Protein AF-A0A957Z4E3-F1 (afdb_monomer_lite)

Sequence (63 aa):
MNRILSLRELGQSIWLDFIERSMIQKATLQKLVDDAVAGVTSNPTIFQHAIPQSNAYSHHCSR

Structure (mm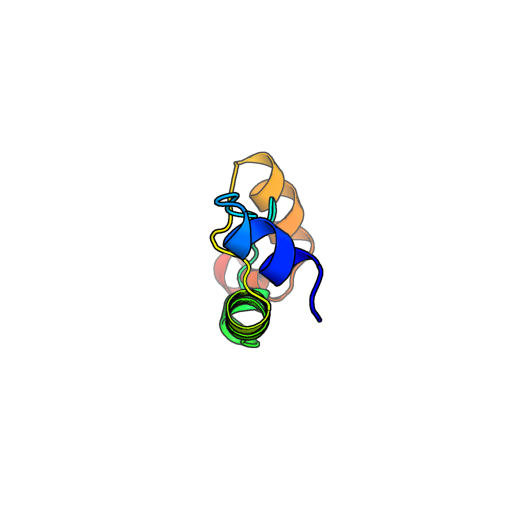CIF, N/CA/C/O backbone):
data_AF-A0A957Z4E3-F1
#
_entry.id   AF-A0A957Z4E3-F1
#
loop_
_atom_site.group_PDB
_atom_site.id
_atom_site.type_symbol
_atom_site.label_atom_id
_atom_site.label_alt_id
_atom_site.label_comp_id
_atom_site.label_asym_id
_atom_site.label_entity_id
_atom_site.label_seq_id
_atom_site.pdbx_PDB_ins_code
_atom_site.Cartn_x
_atom_site.Cartn_y
_atom_site.Cartn_z
_atom_site.occupancy
_atom_site.B_iso_or_equiv
_atom_site.auth_seq_id
_atom_site.auth_comp_id
_atom_site.auth_asym_id
_atom_site.auth_atom_id
_atom_site.pdbx_PDB_model_num
ATOM 1 N N . MET A 1 1 ? -17.618 -4.780 11.855 1.00 60.66 1 MET A N 1
ATOM 2 C CA . MET A 1 1 ? -16.776 -3.624 12.226 1.00 60.66 1 MET A CA 1
ATOM 3 C C . MET A 1 1 ? -15.349 -3.924 11.792 1.00 60.66 1 MET A C 1
ATOM 5 O O . MET A 1 1 ? -14.840 -4.983 12.144 1.00 60.66 1 MET A O 1
ATOM 9 N N . ASN A 1 2 ? -14.759 -3.085 10.937 1.00 84.62 2 ASN A N 1
ATOM 10 C CA . ASN A 1 2 ? -13.381 -3.252 10.463 1.00 84.62 2 ASN A CA 1
ATOM 11 C C . ASN A 1 2 ? -12.416 -2.958 11.627 1.00 84.62 2 ASN A C 1
ATOM 13 O O . ASN A 1 2 ? -12.549 -1.931 12.287 1.00 84.62 2 ASN A O 1
ATOM 17 N N . ARG A 1 3 ? -11.453 -3.852 11.886 1.00 92.56 3 ARG A N 1
ATOM 18 C CA . ARG A 1 3 ? -10.486 -3.702 12.990 1.00 92.56 3 ARG A CA 1
ATOM 19 C C . ARG A 1 3 ? -9.635 -2.434 12.854 1.00 92.56 3 ARG A C 1
ATOM 21 O O . ARG A 1 3 ? -9.294 -1.830 13.863 1.00 92.56 3 ARG A O 1
ATOM 28 N N . ILE A 1 4 ? -9.331 -2.019 11.623 1.00 93.12 4 ILE A N 1
ATOM 29 C CA . ILE A 1 4 ? -8.590 -0.785 11.333 1.00 93.12 4 ILE A CA 1
ATOM 30 C C . ILE A 1 4 ? -9.411 0.440 11.752 1.00 93.12 4 ILE A C 1
ATOM 32 O O . ILE A 1 4 ? -8.878 1.342 12.394 1.00 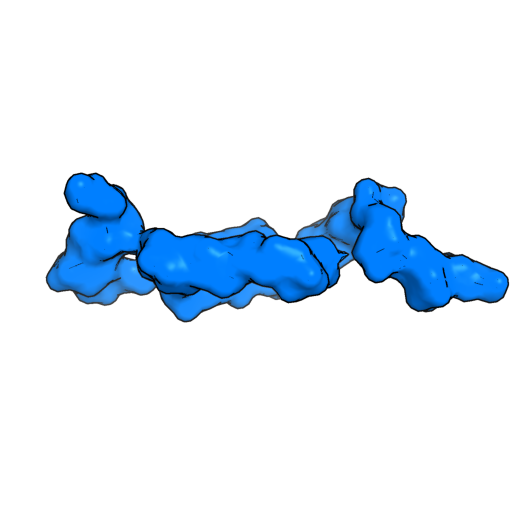93.12 4 ILE A O 1
ATOM 36 N N . LEU A 1 5 ? -10.719 0.441 11.467 1.00 93.19 5 LEU A N 1
ATOM 37 C CA . LEU A 1 5 ? -11.626 1.504 11.917 1.00 93.19 5 LEU A CA 1
ATOM 38 C C . LEU A 1 5 ? -11.662 1.603 13.447 1.00 93.19 5 LEU A C 1
ATOM 40 O O . LEU A 1 5 ? -11.555 2.704 13.976 1.00 93.19 5 LEU A O 1
ATOM 44 N N . SER A 1 6 ? -11.723 0.473 14.158 1.00 94.25 6 SER A N 1
ATOM 45 C CA . SER A 1 6 ? -11.704 0.473 15.629 1.00 94.25 6 SER A CA 1
ATOM 46 C C . SER A 1 6 ? -10.418 1.074 16.205 1.00 94.25 6 SER A C 1
ATOM 48 O O . SER A 1 6 ? -10.464 1.803 17.187 1.00 94.25 6 SER A O 1
ATOM 50 N N . LEU A 1 7 ? -9.260 0.819 15.589 1.00 94.81 7 LEU A N 1
ATOM 51 C CA . LEU A 1 7 ? -7.994 1.431 16.014 1.00 94.81 7 LEU A CA 1
ATOM 52 C C . LEU A 1 7 ? -7.975 2.944 15.761 1.00 94.81 7 LEU A C 1
ATOM 54 O O . LEU A 1 7 ? -7.465 3.701 16.588 1.00 94.81 7 LEU A O 1
ATOM 58 N N . ARG A 1 8 ? -8.594 3.396 14.666 1.00 93.50 8 ARG A N 1
ATOM 59 C CA . ARG A 1 8 ? -8.748 4.823 14.362 1.00 93.50 8 ARG A CA 1
ATOM 60 C C . ARG A 1 8 ? -9.626 5.546 15.382 1.00 93.50 8 ARG A C 1
ATOM 62 O O . ARG A 1 8 ? -9.287 6.658 15.773 1.00 93.50 8 ARG A O 1
ATOM 69 N N . GLU A 1 9 ? -10.707 4.918 15.842 1.00 93.56 9 GLU A N 1
ATOM 70 C CA . GLU A 1 9 ? -11.563 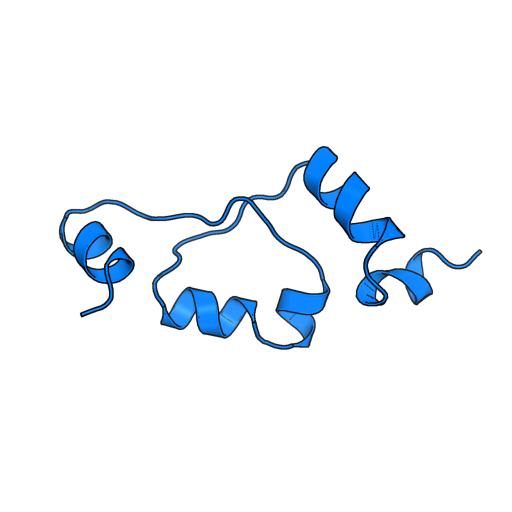5.444 16.920 1.00 93.56 9 GLU A CA 1
ATOM 71 C C . GLU A 1 9 ? -10.798 5.605 18.245 1.00 93.56 9 GLU A C 1
ATOM 73 O O . GLU A 1 9 ? -11.082 6.518 19.016 1.00 93.56 9 GLU A O 1
ATOM 78 N N . LEU A 1 10 ? -9.778 4.772 18.476 1.00 96.25 10 LEU A N 1
ATOM 79 C CA . LEU A 1 10 ? -8.862 4.866 19.619 1.00 96.25 10 LEU A CA 1
ATOM 80 C C . LEU A 1 10 ? -7.709 5.869 19.403 1.00 96.25 10 LEU A C 1
ATOM 82 O O . LEU A 1 10 ? -6.820 5.975 20.246 1.00 96.25 10 LEU A O 1
ATOM 86 N N . GLY A 1 11 ? -7.701 6.603 18.285 1.00 96.38 11 GLY A N 1
ATOM 87 C CA . GLY A 1 11 ? -6.687 7.611 17.960 1.00 96.38 11 GLY A CA 1
ATOM 88 C C . GLY A 1 11 ? -5.440 7.075 17.247 1.00 96.38 11 GLY A C 1
ATOM 89 O O . GLY A 1 11 ? -4.508 7.841 17.004 1.00 96.38 11 GLY A O 1
ATOM 90 N N . GLN A 1 12 ? -5.401 5.792 16.871 1.00 96.94 12 GLN A N 1
ATOM 91 C CA . GLN A 1 12 ? -4.272 5.204 16.148 1.00 96.94 12 GLN A CA 1
ATOM 92 C C . GLN A 1 12 ? -4.510 5.202 14.632 1.00 96.94 12 GLN A C 1
ATOM 94 O O . GLN A 1 12 ? -5.487 4.652 14.132 1.00 96.94 12 GLN A O 1
ATOM 99 N N . SER A 1 13 ? -3.569 5.766 13.874 1.00 96.88 13 SER A N 1
ATOM 100 C CA . SER A 1 13 ? -3.602 5.741 12.407 1.00 96.88 13 SER A CA 1
ATOM 101 C C . SER A 1 13 ? -2.792 4.567 11.862 1.00 96.88 13 SER A C 1
ATOM 10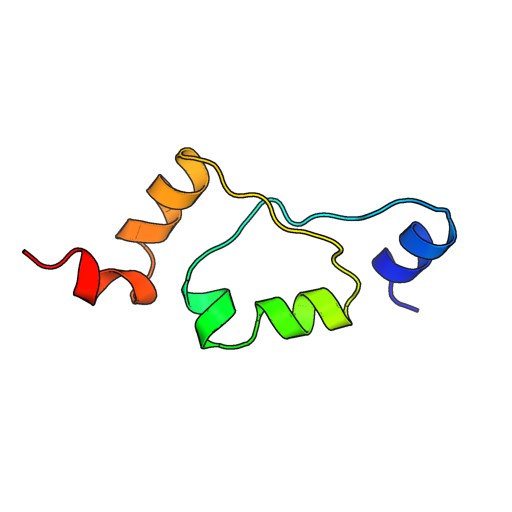3 O O . SER A 1 13 ? -1.602 4.456 12.145 1.00 96.88 13 SER A O 1
ATOM 105 N N . ILE A 1 14 ? -3.418 3.708 11.054 1.00 96.69 14 ILE A N 1
ATOM 106 C CA . ILE A 1 14 ? -2.758 2.551 10.434 1.00 96.69 14 ILE A CA 1
ATOM 107 C C . ILE A 1 14 ? -2.266 2.910 9.037 1.00 96.69 14 ILE A C 1
ATOM 109 O O . ILE A 1 14 ? -3.013 3.460 8.229 1.00 96.69 14 ILE A O 1
ATOM 113 N N . TRP A 1 15 ? -1.003 2.592 8.769 1.00 97.62 15 TRP A N 1
ATOM 114 C CA . TRP A 1 15 ? -0.333 2.840 7.497 1.00 97.62 15 TRP A CA 1
ATOM 115 C C . TRP A 1 15 ? 0.058 1.510 6.854 1.00 97.62 15 TRP A C 1
ATOM 117 O O . TRP A 1 15 ? 0.399 0.556 7.555 1.00 97.62 15 TRP A O 1
ATOM 127 N N . LEU A 1 16 ? 0.009 1.448 5.524 1.00 97.44 16 LEU A N 1
ATOM 128 C CA . LEU A 1 16 ? 0.469 0.292 4.759 1.00 97.44 16 LEU A CA 1
ATOM 129 C C . LEU A 1 16 ? 1.922 0.498 4.316 1.00 97.44 16 LEU A C 1
ATOM 131 O O . LEU A 1 16 ? 2.214 1.426 3.562 1.00 97.44 16 LEU A O 1
ATOM 135 N N . ASP A 1 17 ? 2.815 -0.406 4.722 1.00 97.12 17 ASP A N 1
ATOM 136 C CA . ASP A 1 17 ? 4.227 -0.389 4.311 1.00 97.12 17 ASP A CA 1
ATOM 137 C C . ASP A 1 17 ? 4.461 -1.047 2.949 1.00 97.12 17 ASP A C 1
ATOM 139 O O . ASP A 1 17 ? 5.240 -1.984 2.787 1.00 97.12 17 ASP A O 1
ATOM 143 N N . PHE A 1 18 ? 3.695 -0.595 1.960 1.00 96.94 18 PHE A N 1
ATOM 144 C CA . PHE A 1 18 ? 3.814 -1.030 0.582 1.00 96.94 18 PHE A CA 1
ATOM 145 C C . PHE A 1 18 ? 3.061 -0.076 -0.340 1.00 96.94 18 PHE A C 1
ATOM 147 O O . PHE A 1 18 ? 1.932 0.335 -0.058 1.00 96.94 18 PHE A O 1
ATOM 154 N N . ILE A 1 19 ? 3.654 0.211 -1.494 1.00 96.94 19 ILE A N 1
ATOM 155 C CA . ILE A 1 19 ? 2.951 0.829 -2.610 1.00 96.94 19 ILE A CA 1
ATOM 156 C C . ILE A 1 19 ? 3.599 0.419 -3.928 1.00 96.94 19 ILE A C 1
ATOM 158 O O . ILE A 1 19 ? 4.820 0.412 -4.069 1.00 96.94 19 ILE A O 1
ATOM 162 N N . GLU A 1 20 ? 2.765 0.143 -4.925 1.00 96.38 20 GLU A N 1
ATOM 163 C CA . GLU A 1 20 ? 3.190 0.035 -6.315 1.00 96.38 20 GLU A CA 1
ATOM 164 C C . GLU A 1 20 ? 2.216 0.756 -7.256 1.00 96.38 20 GLU A C 1
ATOM 166 O O . GLU A 1 20 ? 1.073 1.066 -6.912 1.00 96.38 20 GLU A O 1
ATOM 171 N N . ARG A 1 21 ? 2.650 0.989 -8.495 1.00 95.81 21 ARG A N 1
ATOM 172 C CA . ARG A 1 21 ? 1.892 1.740 -9.504 1.00 95.81 21 ARG A CA 1
ATOM 173 C C . ARG A 1 21 ? 0.553 1.088 -9.841 1.00 95.81 21 ARG A C 1
ATOM 175 O O . ARG A 1 21 ? -0.425 1.799 -10.074 1.00 95.81 21 ARG A O 1
ATOM 182 N N . SER A 1 22 ? 0.491 -0.244 -9.841 1.00 95.62 22 SER A N 1
ATOM 183 C CA . SER A 1 22 ? -0.736 -0.970 -10.177 1.00 95.62 22 SER A CA 1
ATOM 184 C C . SER A 1 22 ? -1.861 -0.693 -9.171 1.00 95.62 22 SER A C 1
ATOM 186 O O . SER A 1 22 ? -3.023 -0.622 -9.568 1.00 95.62 22 SER A O 1
ATOM 188 N N . MET A 1 23 ? -1.527 -0.419 -7.902 1.00 96.81 23 MET A N 1
ATOM 189 C CA . MET A 1 23 ? -2.512 -0.087 -6.867 1.00 96.81 23 MET A CA 1
ATOM 190 C C . MET A 1 23 ? -3.249 1.222 -7.158 1.00 96.81 23 MET A C 1
ATOM 192 O O . MET A 1 23 ? -4.426 1.350 -6.824 1.00 96.81 23 MET A O 1
ATOM 196 N N . ILE A 1 24 ? -2.573 2.179 -7.797 1.00 95.69 24 ILE A N 1
ATOM 197 C CA . ILE A 1 24 ? -3.172 3.444 -8.231 1.00 95.69 24 ILE A CA 1
ATOM 198 C C . ILE A 1 24 ? -4.025 3.194 -9.480 1.00 95.69 24 ILE A C 1
ATOM 200 O O . ILE A 1 24 ? -5.201 3.541 -9.509 1.00 95.69 24 ILE A O 1
ATOM 204 N N . GLN A 1 25 ? -3.458 2.523 -10.489 1.00 95.69 25 GLN A N 1
ATOM 205 C CA . GLN A 1 25 ? -4.128 2.260 -11.771 1.00 95.69 25 GLN A CA 1
ATOM 206 C C . GLN A 1 25 ? -5.402 1.415 -11.628 1.00 95.69 25 GLN A C 1
ATOM 208 O O . GLN A 1 25 ? -6.359 1.610 -12.370 1.00 95.69 25 GLN A O 1
ATOM 213 N N . LYS A 1 26 ? -5.420 0.474 -10.678 1.00 96.06 26 LYS A N 1
ATOM 214 C CA . LYS A 1 26 ? -6.536 -0.454 -10.440 1.00 96.06 26 LYS A CA 1
ATOM 215 C C . LYS A 1 26 ? -7.480 0.008 -9.324 1.00 96.06 26 LYS A C 1
ATOM 217 O O . LYS A 1 26 ? -8.300 -0.786 -8.863 1.00 96.06 26 LYS A O 1
ATOM 222 N N . ALA A 1 27 ? -7.339 1.250 -8.850 1.00 96.62 27 ALA A N 1
ATOM 223 C CA . ALA A 1 27 ? -8.087 1.804 -7.717 1.00 96.62 27 ALA A CA 1
ATOM 224 C C . ALA A 1 27 ? -8.008 0.958 -6.424 1.00 96.62 27 ALA A C 1
ATOM 226 O O . ALA A 1 27 ? -8.844 1.088 -5.532 1.00 96.62 27 ALA A O 1
ATOM 227 N N . THR A 1 28 ? -6.997 0.094 -6.285 1.00 97.25 28 THR A N 1
ATOM 228 C CA . THR A 1 28 ? -6.761 -0.690 -5.063 1.00 97.25 28 THR A CA 1
ATOM 229 C C . THR A 1 28 ? -6.428 0.226 -3.893 1.00 97.25 28 THR A C 1
ATOM 231 O O . THR A 1 28 ? -6.914 0.000 -2.791 1.00 97.25 28 THR A O 1
ATOM 234 N N . LEU A 1 29 ? -5.658 1.292 -4.137 1.00 97.31 29 LEU A N 1
ATOM 235 C CA . LEU A 1 29 ? -5.346 2.284 -3.110 1.00 97.31 29 LEU A CA 1
ATOM 236 C C . LEU A 1 29 ? -6.609 2.981 -2.586 1.00 97.31 29 LEU A C 1
ATOM 238 O O . LEU A 1 29 ? -6.721 3.185 -1.384 1.00 97.31 29 LEU A O 1
ATOM 242 N N . GLN A 1 30 ? -7.583 3.272 -3.457 1.00 97.75 30 GLN A N 1
ATOM 243 C CA . GLN A 1 30 ? -8.856 3.857 -3.029 1.00 97.75 30 GLN A CA 1
ATOM 244 C C . GLN A 1 30 ? -9.614 2.914 -2.092 1.00 97.75 30 GLN A C 1
ATOM 246 O O . GLN A 1 30 ? -10.022 3.331 -1.017 1.00 97.75 30 GLN A O 1
ATOM 251 N N . LYS A 1 31 ? -9.705 1.624 -2.440 1.00 96.75 31 LYS A N 1
ATOM 252 C CA . LYS A 1 31 ? -10.349 0.619 -1.577 1.00 96.75 31 LYS A CA 1
ATOM 253 C C . LYS A 1 31 ? -9.691 0.535 -0.197 1.00 96.75 31 LYS A C 1
ATOM 255 O O . LYS A 1 31 ? -10.383 0.420 0.803 1.00 96.75 31 LYS A O 1
ATOM 260 N N . LEU A 1 32 ? -8.362 0.635 -0.131 1.00 96.38 32 LEU A N 1
ATOM 261 C CA . LEU A 1 32 ? -7.634 0.644 1.142 1.00 96.38 32 LEU A CA 1
ATOM 262 C C . LEU A 1 32 ? -7.955 1.884 1.988 1.00 96.38 32 LEU A C 1
ATOM 264 O O . LEU A 1 32 ? -8.085 1.775 3.205 1.00 96.38 32 LEU A O 1
ATOM 268 N N . VAL A 1 33 ? -8.100 3.051 1.355 1.00 95.81 33 VAL A N 1
ATOM 269 C CA . VAL A 1 33 ? -8.541 4.280 2.035 1.00 95.81 33 VAL A CA 1
ATOM 270 C C . VAL A 1 33 ? -9.968 4.124 2.562 1.00 95.81 33 VAL A C 1
ATOM 272 O O . VAL A 1 33 ? -10.233 4.497 3.706 1.00 95.81 33 VAL A O 1
ATOM 275 N N . ASP A 1 34 ? -10.862 3.525 1.773 1.00 95.69 34 ASP A N 1
ATOM 276 C CA . ASP A 1 34 ? -12.241 3.231 2.185 1.00 95.69 34 ASP A CA 1
ATOM 277 C C . ASP A 1 34 ? -12.268 2.253 3.382 1.00 95.69 34 ASP A C 1
ATOM 279 O O . ASP A 1 34 ? -13.082 2.397 4.295 1.00 95.69 34 ASP A O 1
ATOM 283 N N . ASP A 1 35 ? -11.297 1.334 3.445 1.00 94.38 35 ASP A N 1
ATOM 284 C CA . ASP A 1 35 ? -11.035 0.428 4.573 1.00 94.38 35 ASP A CA 1
ATOM 285 C C . ASP A 1 35 ? -10.232 1.072 5.728 1.00 94.38 35 ASP A C 1
ATOM 287 O O . ASP A 1 35 ? -9.779 0.380 6.647 1.00 94.38 35 ASP A O 1
ATOM 291 N N . ALA A 1 36 ? -10.104 2.401 5.724 1.00 95.12 36 ALA A N 1
ATOM 292 C CA . ALA A 1 36 ? -9.486 3.236 6.753 1.00 95.12 36 ALA A CA 1
ATOM 293 C C . ALA A 1 36 ? -7.961 3.148 6.902 1.00 95.12 36 ALA A C 1
ATOM 295 O O . ALA A 1 36 ? -7.422 3.590 7.923 1.00 95.12 36 ALA A O 1
ATOM 296 N N . VAL A 1 37 ? -7.249 2.669 5.878 1.00 96.56 37 VAL A N 1
ATOM 297 C CA . VAL A 1 37 ? -5.803 2.902 5.772 1.00 96.56 37 VAL A CA 1
ATOM 298 C C . VAL A 1 37 ? -5.561 4.408 5.647 1.00 96.56 37 VAL A C 1
ATOM 300 O O . VAL A 1 37 ? -6.086 5.070 4.754 1.00 96.56 37 VAL A O 1
ATOM 303 N N . ALA A 1 38 ? -4.775 4.959 6.569 1.00 96.94 38 ALA A N 1
ATOM 304 C CA . ALA A 1 38 ? -4.563 6.399 6.707 1.00 96.94 38 ALA A CA 1
ATOM 305 C C . ALA A 1 38 ? -3.366 6.919 5.896 1.00 96.94 38 ALA A C 1
ATOM 307 O O . ALA A 1 38 ? -3.210 8.127 5.727 1.00 96.94 38 ALA A O 1
ATOM 308 N N . GLY A 1 39 ? -2.513 6.022 5.408 1.00 97.06 39 GLY A N 1
ATOM 309 C CA . GLY A 1 39 ? -1.321 6.377 4.657 1.00 97.06 39 GLY A CA 1
ATOM 310 C C . GLY A 1 39 ? -0.602 5.155 4.108 1.00 97.06 39 GLY A C 1
ATOM 311 O O . GLY A 1 39 ? -0.909 4.013 4.454 1.00 97.06 39 GLY A O 1
ATOM 312 N N . VAL A 1 40 ? 0.369 5.417 3.245 1.00 97.81 40 VAL A N 1
ATOM 313 C CA . VAL A 1 40 ? 1.247 4.408 2.653 1.00 97.81 40 VAL A CA 1
ATOM 314 C C . VAL A 1 40 ? 2.683 4.893 2.735 1.00 97.81 40 VAL A C 1
ATOM 316 O O . VAL A 1 40 ? 2.940 6.095 2.634 1.00 97.81 40 VAL A O 1
ATOM 319 N N . THR A 1 41 ? 3.622 3.969 2.881 1.00 96.94 41 THR A N 1
ATOM 320 C CA . THR A 1 41 ? 5.050 4.265 2.774 1.00 96.94 41 THR A CA 1
ATOM 321 C C . THR A 1 41 ? 5.647 3.603 1.548 1.00 96.94 41 THR A C 1
ATOM 323 O O . THR A 1 41 ? 5.275 2.507 1.132 1.00 96.94 41 THR A O 1
ATOM 326 N N . SER A 1 42 ? 6.603 4.312 0.958 1.00 95.44 42 SER A N 1
ATOM 327 C CA . SER A 1 42 ? 7.539 3.747 -0.001 1.00 95.44 42 SER A CA 1
ATOM 328 C C . SER A 1 42 ? 8.944 3.884 0.564 1.00 95.44 42 SER A C 1
ATO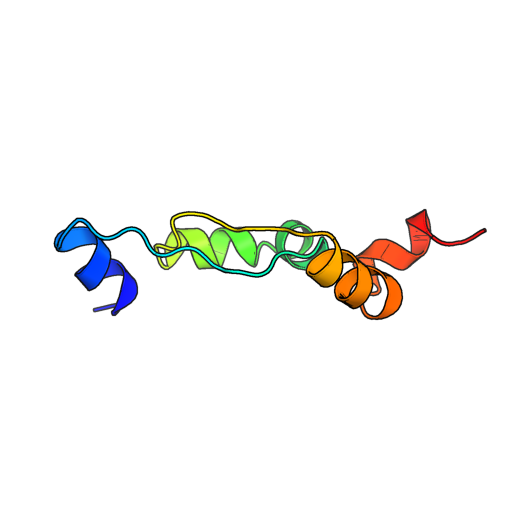M 330 O O . SER A 1 42 ? 9.217 4.774 1.371 1.00 95.44 42 SER A O 1
ATOM 332 N N . ASN A 1 43 ? 9.837 3.019 0.116 1.00 96.06 43 ASN A N 1
ATOM 333 C CA . ASN A 1 43 ? 11.263 3.108 0.375 1.00 96.06 43 ASN A CA 1
ATOM 334 C C . ASN A 1 43 ? 12.016 2.484 -0.822 1.00 96.06 43 ASN A C 1
ATOM 336 O O . ASN A 1 43 ? 11.383 1.844 -1.673 1.00 96.06 43 ASN A O 1
ATOM 340 N N . PRO A 1 44 ? 13.344 2.669 -0.937 1.00 96.94 44 PRO A N 1
ATOM 341 C CA . PRO A 1 44 ? 14.111 2.124 -2.058 1.00 96.94 44 PRO A CA 1
ATOM 342 C C . PRO A 1 44 ? 13.955 0.607 -2.242 1.00 96.94 44 PRO A C 1
ATOM 344 O O . PRO A 1 44 ? 13.833 0.147 -3.375 1.00 96.94 44 PRO A O 1
ATOM 347 N N . THR A 1 45 ? 13.883 -0.159 -1.150 1.00 97.06 45 THR A N 1
ATOM 348 C CA . THR A 1 45 ? 13.709 -1.620 -1.182 1.00 97.06 45 THR A CA 1
ATOM 349 C C . THR A 1 45 ? 12.352 -2.015 -1.771 1.00 97.06 45 THR A C 1
ATOM 351 O O . THR A 1 45 ? 12.289 -2.881 -2.641 1.00 97.06 45 THR A O 1
ATOM 354 N N . ILE A 1 46 ? 11.267 -1.334 -1.382 1.00 96.12 46 ILE A N 1
ATOM 355 C CA . ILE A 1 46 ? 9.922 -1.556 -1.937 1.00 96.12 46 ILE A CA 1
ATOM 356 C C . ILE A 1 46 ? 9.932 -1.359 -3.457 1.00 96.12 46 ILE A C 1
ATOM 358 O O . ILE A 1 46 ? 9.448 -2.221 -4.191 1.00 96.12 46 ILE A O 1
ATOM 362 N N . PHE A 1 47 ? 10.528 -0.270 -3.954 1.00 95.25 47 PHE A N 1
ATOM 363 C CA . PHE A 1 47 ? 10.601 -0.039 -5.400 1.00 95.25 47 PHE A CA 1
ATOM 364 C C . PHE A 1 47 ? 11.510 -1.036 -6.118 1.00 95.25 47 PHE A C 1
ATOM 366 O O . PHE A 1 47 ? 11.159 -1.491 -7.208 1.00 95.25 47 PHE A O 1
ATOM 373 N N . GLN A 1 48 ? 12.638 -1.413 -5.512 1.00 94.94 48 GLN A N 1
ATOM 374 C CA . GLN A 1 48 ? 13.542 -2.419 -6.065 1.00 94.94 48 GLN A CA 1
ATOM 375 C C . GLN A 1 48 ? 12.843 -3.769 -6.273 1.00 94.94 48 GLN A C 1
ATOM 377 O O . GLN A 1 48 ? 13.127 -4.447 -7.259 1.00 94.94 48 GLN A O 1
ATOM 382 N N . HIS A 1 49 ? 11.910 -4.143 -5.394 1.00 92.88 49 HIS A N 1
ATOM 383 C CA . HIS A 1 49 ? 11.089 -5.341 -5.571 1.00 92.88 49 HIS A CA 1
ATOM 384 C C . HIS A 1 49 ? 9.949 -5.138 -6.577 1.00 92.88 49 HIS A C 1
ATOM 386 O O . HIS A 1 49 ? 9.751 -5.981 -7.451 1.00 92.88 49 HIS A O 1
ATOM 392 N N . ALA A 1 50 ? 9.222 -4.020 -6.495 1.00 94.25 50 ALA A N 1
ATOM 393 C CA . ALA A 1 50 ? 8.021 -3.794 -7.298 1.00 94.25 50 ALA A CA 1
ATOM 394 C C . ALA A 1 50 ? 8.312 -3.592 -8.796 1.00 94.25 50 ALA A C 1
ATOM 396 O O . ALA A 1 50 ? 7.607 -4.142 -9.638 1.00 94.25 50 ALA A O 1
ATOM 397 N N . ILE A 1 51 ? 9.350 -2.826 -9.151 1.00 93.69 51 ILE A N 1
ATOM 398 C CA . ILE A 1 51 ? 9.662 -2.477 -10.549 1.00 93.69 51 ILE A CA 1
ATOM 399 C C . ILE A 1 51 ? 9.892 -3.711 -11.444 1.00 93.69 51 ILE A C 1
ATOM 401 O O . ILE A 1 51 ? 9.239 -3.793 -12.485 1.00 93.69 51 ILE A O 1
ATOM 405 N N . PRO A 1 52 ? 10.770 -4.674 -11.095 1.00 93.06 52 PRO A N 1
ATOM 406 C CA . PRO A 1 52 ? 11.018 -5.836 -11.950 1.00 93.06 52 PRO A CA 1
ATOM 407 C C . PRO A 1 52 ? 9.877 -6.863 -11.942 1.00 93.06 52 PRO A C 1
ATOM 409 O O . PRO A 1 52 ? 9.777 -7.654 -12.875 1.00 93.06 52 PRO A O 1
ATOM 412 N N . GLN A 1 53 ? 9.036 -6.884 -10.904 1.00 89.00 53 GLN A N 1
ATOM 413 C CA . GLN A 1 53 ? 7.978 -7.891 -10.737 1.00 89.00 53 GLN A CA 1
ATOM 414 C C . GLN A 1 53 ? 6.616 -7.448 -11.283 1.00 89.00 53 GLN A C 1
ATOM 416 O O . GLN A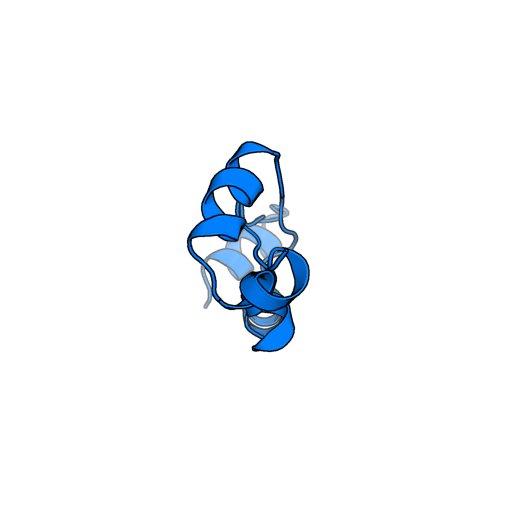 1 53 ? 5.724 -8.277 -11.462 1.00 89.00 53 GLN A O 1
ATOM 421 N N . SER A 1 54 ? 6.432 -6.153 -11.539 1.00 90.31 54 SER A N 1
ATOM 422 C CA . SER A 1 54 ? 5.134 -5.578 -11.876 1.00 90.31 54 SER A CA 1
ATOM 423 C C . SER A 1 54 ? 5.110 -5.046 -13.305 1.00 90.31 54 SER A C 1
ATOM 425 O O . SER A 1 54 ? 5.829 -4.109 -13.662 1.00 90.31 54 SER A O 1
ATOM 427 N N . ASN A 1 55 ? 4.185 -5.578 -14.112 1.00 91.31 55 ASN A N 1
ATOM 428 C CA . ASN A 1 55 ? 3.954 -5.123 -15.490 1.00 91.31 55 ASN A CA 1
ATOM 429 C C . ASN A 1 55 ? 3.572 -3.637 -15.576 1.00 91.31 55 ASN A C 1
ATOM 431 O O . ASN A 1 55 ? 3.686 -3.018 -16.632 1.00 91.31 55 ASN A O 1
ATOM 435 N N . ALA A 1 56 ? 3.128 -3.044 -14.463 1.00 92.31 56 ALA A N 1
ATOM 436 C CA . ALA A 1 56 ? 2.782 -1.631 -14.403 1.00 92.31 56 ALA A CA 1
ATOM 437 C C . ALA A 1 56 ? 3.980 -0.717 -14.730 1.00 92.31 56 ALA A C 1
ATOM 439 O O . ALA A 1 56 ? 3.781 0.403 -15.202 1.00 92.31 56 ALA A O 1
ATOM 440 N N . TYR A 1 57 ? 5.217 -1.176 -14.506 1.00 92.75 57 TYR A N 1
ATOM 441 C CA . TYR A 1 57 ? 6.428 -0.392 -14.766 1.00 92.75 57 TYR A CA 1
ATOM 442 C C . TYR A 1 57 ? 7.104 -0.712 -16.102 1.00 92.75 57 TYR A C 1
ATOM 444 O O . TYR A 1 57 ? 7.938 0.077 -16.545 1.00 92.75 57 TYR A O 1
ATOM 452 N N . SER A 1 58 ? 6.723 -1.798 -16.783 1.00 88.75 58 SER A N 1
ATOM 453 C CA . SER A 1 58 ? 7.445 -2.316 -17.955 1.00 88.75 58 SER A CA 1
ATOM 454 C C . SER A 1 58 ? 7.663 -1.273 -19.053 1.00 88.75 58 SER A C 1
ATOM 456 O O . SER A 1 58 ? 8.778 -1.143 -19.538 1.00 88.75 58 SER A O 1
ATOM 458 N N . HIS A 1 59 ? 6.648 -0.470 -19.387 1.00 86.88 59 HIS A N 1
ATOM 459 C CA . HIS A 1 59 ? 6.754 0.565 -20.429 1.00 86.88 59 HIS A CA 1
ATOM 460 C C . HIS A 1 59 ? 7.728 1.709 -20.108 1.00 86.88 59 HIS A C 1
ATOM 462 O O . HIS A 1 59 ? 8.193 2.382 -21.017 1.00 86.88 59 HIS A O 1
ATOM 468 N N . HIS A 1 60 ? 8.010 1.969 -18.830 1.00 84.12 60 HIS A N 1
ATOM 469 C CA . HIS A 1 60 ? 8.930 3.040 -18.422 1.00 84.12 60 HIS A CA 1
ATOM 470 C C . HIS A 1 60 ? 10.362 2.528 -18.241 1.00 84.12 60 HIS A C 1
ATOM 472 O O . HIS A 1 60 ? 11.298 3.319 -18.180 1.00 84.12 60 HIS A O 1
ATOM 478 N N . CYS A 1 61 ? 10.524 1.209 -18.124 1.00 82.00 61 CYS A N 1
ATOM 479 C CA . CYS A 1 61 ? 11.811 0.543 -17.958 1.00 82.00 61 CYS A CA 1
ATOM 480 C C . CYS A 1 61 ? 12.251 -0.214 -19.222 1.00 82.00 61 CYS A C 1
ATOM 482 O O . CYS A 1 61 ? 13.328 -0.809 -19.227 1.00 82.00 61 CYS A O 1
ATOM 484 N N . SER A 1 62 ? 11.444 -0.198 -20.288 1.00 74.00 62 SER A N 1
ATOM 485 C CA . SER A 1 62 ? 11.850 -0.662 -21.610 1.00 74.00 62 SER A CA 1
ATOM 486 C C . SER A 1 62 ? 12.856 0.324 -22.199 1.00 74.00 62 SER A C 1
ATOM 488 O O . SER A 1 62 ? 12.565 1.516 -22.285 1.00 74.00 62 SER A O 1
ATOM 490 N N . ARG A 1 63 ? 14.035 -0.197 -22.546 1.00 59.25 63 ARG A N 1
ATOM 491 C CA . ARG A 1 63 ? 15.110 0.520 -23.243 1.00 59.25 63 ARG A CA 1
ATOM 492 C C . ARG A 1 63 ? 14.648 1.121 -24.562 1.00 59.25 63 ARG A C 1
ATOM 494 O O . ARG A 1 63 ? 13.922 0.407 -25.288 1.00 59.25 63 ARG A O 1
#

Secondary structure (DSSP, 8-state):
--HHHHHHHTTPPPEES---HHHHHTTHHHHHHHTT--EE---HHHHHHHHHH-TTSHHHH--

Foldseek 3Di:
DQPQVVVVVVVDAAEAAADDPVCVVVVVVVVVVVSRRPYYDDDPVRCVVDCVVDPSNCVVPPD

pLDDT: mean 93.12, std 7.34, range [59.25, 97.81]

Radius of gyration: 14.29 Å; chains: 1; bounding box: 32×16×43 Å